Protein AF-A0A5N6D254-F1 (afdb_monomer)

Solvent-accessible surface area (backbone atoms only — not comparable t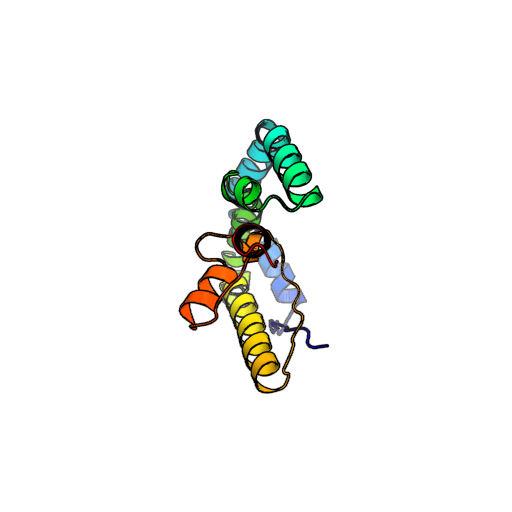o full-atom values): 9297 Å² total; per-residue (Å²): 138,89,79,71,80,78,86,72,77,64,96,50,59,70,57,51,52,57,53,46,77,72,50,85,67,72,39,66,66,20,50,49,42,47,48,50,40,69,76,69,34,58,65,58,54,50,54,44,49,57,24,60,76,75,64,40,58,70,60,51,66,71,48,76,76,89,51,57,36,60,49,40,43,50,47,22,53,24,68,28,71,64,25,48,76,47,66,41,57,51,46,71,60,52,44,54,50,42,44,49,56,48,49,56,56,40,56,77,75,35,100,72,77,88,85,88,74,62,67,64,55,39,64,38,90,86,15,53,54,47,57,38,43,78,69,73,41,88,81,83,50,75,66,58,51,52,51,51,58,69,73,51,78,77,129

Mean predicted aligned error: 6.97 Å

Organism: NCBI:txid1605891

Radius of gyration: 19.85 Å; Cα contacts (8 Å, |Δi|>4): 104; chains: 1; bounding box: 48×36×60 Å

Foldseek 3Di:
DDDQDDDFDDPDPPVLVVVVVPFDFPCPVLVVVVVCCVVPCPVVVVQCVVCVVVVVLVSNLVGPQPCPSVVSNLCSVCVTPSNVVRVVVCVVVVNLVSQVVVVVVCVVPDPDDDDDDPVSQCNPPCHDVVVVVVVVDDDDGPVNVVVVVVVDPDD

Secondary structure (DSSP, 8-state):
----------S-HHHHHHHHTTSPP--HHHHHHHHHHHHH-HHHHHHHHHHHHHT-HHHHHHS--TTHHHHHHHHHHHTSHHHHHTT-TTHHHHHHHHHHHHHHHHHHH-SS------HHHHHSTTSHHHHHHHTT-----HHHHHHHHHHS---

InterPro domains:
  IPR002816 TraB/PrgY/GumN family [PF01963] (12-140)

Structure (mmCIF, N/CA/C/O backbone):
data_AF-A0A5N6D254-F1
#
_entry.id   AF-A0A5N6D254-F1
#
loop_
_atom_site.group_PDB
_atom_site.id
_atom_site.type_symbol
_atom_site.label_atom_id
_atom_site.label_alt_id
_atom_site.label_comp_id
_atom_site.label_asym_id
_atom_site.label_entity_id
_atom_site.label_seq_id
_atom_site.pdbx_PDB_ins_code
_atom_site.Cartn_x
_atom_site.Cartn_y
_atom_site.Cartn_z
_atom_site.occupancy
_atom_site.B_iso_or_equiv
_atom_site.auth_seq_id
_atom_site.auth_comp_id
_atom_site.auth_asym_id
_atom_site.auth_atom_id
_atom_site.pdbx_PDB_model_num
ATOM 1 N N . MET A 1 1 ? -13.525 -5.074 -16.567 1.00 72.31 1 MET A N 1
ATOM 2 C CA . MET A 1 1 ? -12.492 -4.679 -15.584 1.00 72.31 1 MET A CA 1
ATOM 3 C C . MET A 1 1 ? -12.880 -5.271 -14.237 1.00 72.31 1 MET A C 1
ATOM 5 O O . MET A 1 1 ? -14.009 -5.060 -13.823 1.00 72.31 1 MET A O 1
ATOM 9 N N . THR A 1 2 ? -12.022 -6.068 -13.598 1.00 87.19 2 THR A N 1
ATOM 10 C CA . THR A 1 2 ? -12.304 -6.631 -12.264 1.00 87.19 2 THR A CA 1
ATOM 11 C C . THR A 1 2 ? -11.719 -5.728 -11.188 1.00 87.19 2 THR A C 1
ATOM 13 O O . THR A 1 2 ? -10.539 -5.392 -11.266 1.00 87.19 2 THR A O 1
ATOM 16 N N . ARG A 1 3 ? -12.516 -5.374 -10.179 1.00 89.06 3 ARG A N 1
ATOM 17 C CA . ARG A 1 3 ? -12.058 -4.688 -8.970 1.00 89.06 3 ARG A CA 1
ATOM 18 C C . ARG A 1 3 ? -12.218 -5.664 -7.800 1.00 89.06 3 ARG A C 1
ATOM 20 O O . ARG A 1 3 ? -13.347 -5.947 -7.421 1.00 89.06 3 ARG A O 1
ATOM 27 N N . PRO A 1 4 ? -11.129 -6.282 -7.319 1.00 90.62 4 PRO A N 1
ATOM 28 C CA . PRO A 1 4 ? -11.189 -7.164 -6.162 1.00 90.62 4 PRO A CA 1
ATOM 29 C C . PRO A 1 4 ? -11.629 -6.353 -4.945 1.00 90.62 4 PRO A C 1
ATOM 31 O O . PRO A 1 4 ? -11.026 -5.323 -4.649 1.00 90.62 4 PRO A O 1
ATOM 34 N N . GLU A 1 5 ? -12.671 -6.811 -4.262 1.00 90.38 5 GLU A N 1
ATOM 35 C CA . GLU A 1 5 ? -13.235 -6.135 -3.097 1.00 90.38 5 GLU A CA 1
ATOM 36 C C . GLU A 1 5 ? -13.237 -7.087 -1.906 1.00 90.38 5 GLU A C 1
ATOM 38 O O . GLU A 1 5 ? -13.497 -8.285 -2.039 1.00 90.38 5 GLU A O 1
ATOM 43 N N . VAL A 1 6 ? -12.931 -6.539 -0.733 1.00 89.38 6 VAL A N 1
ATOM 44 C CA . VAL A 1 6 ? -13.037 -7.243 0.541 1.00 89.38 6 VAL A CA 1
ATOM 45 C C . VAL A 1 6 ? -14.085 -6.523 1.372 1.00 89.38 6 VAL A C 1
ATOM 47 O O . VAL A 1 6 ? -13.890 -5.380 1.773 1.00 89.38 6 VAL A O 1
ATOM 50 N N . GLY A 1 7 ? -15.212 -7.196 1.600 1.00 86.88 7 GLY A N 1
ATOM 51 C CA . GLY A 1 7 ? -16.295 -6.690 2.434 1.00 86.88 7 GLY A CA 1
ATOM 52 C C . GLY A 1 7 ? -16.095 -7.024 3.911 1.00 86.88 7 GLY A C 1
ATOM 53 O O . GLY A 1 7 ? -15.532 -8.068 4.262 1.00 86.88 7 GLY A O 1
ATOM 54 N N . ILE A 1 8 ? -16.599 -6.144 4.772 1.00 83.69 8 ILE A N 1
ATOM 55 C CA . ILE A 1 8 ? -16.699 -6.361 6.215 1.00 83.69 8 ILE A CA 1
ATOM 56 C C . ILE A 1 8 ? -18.157 -6.146 6.605 1.00 83.69 8 ILE A C 1
ATOM 58 O O . ILE A 1 8 ? -18.701 -5.062 6.401 1.00 83.69 8 ILE A O 1
ATOM 62 N N . GLY A 1 9 ? -18.796 -7.197 7.113 1.00 84.56 9 GLY A N 1
ATOM 63 C CA . GLY A 1 9 ? -20.159 -7.117 7.626 1.00 84.56 9 GLY A CA 1
ATOM 64 C C . GLY A 1 9 ? -20.156 -6.493 9.017 1.00 84.56 9 GLY A C 1
ATOM 65 O O . GLY A 1 9 ? -19.452 -6.971 9.902 1.00 84.56 9 GLY A O 1
ATOM 66 N N . ILE A 1 10 ? -20.935 -5.429 9.207 1.00 84.62 10 ILE A N 1
ATOM 67 C CA . ILE A 1 10 ? -21.167 -4.815 10.517 1.00 84.62 10 ILE A CA 1
ATOM 68 C C . ILE A 1 10 ? -22.677 -4.784 10.737 1.00 84.62 10 ILE A C 1
ATOM 70 O O . ILE A 1 10 ? -23.367 -3.954 10.148 1.00 84.62 10 ILE A O 1
ATOM 74 N N . ASP A 1 11 ? -23.185 -5.679 11.586 1.00 85.62 11 ASP A N 1
ATOM 75 C CA . ASP A 1 11 ? -24.630 -5.857 11.793 1.00 85.62 11 ASP A CA 1
ATOM 76 C C . ASP A 1 11 ? -25.306 -4.601 12.358 1.00 85.62 11 ASP A C 1
ATOM 78 O O . ASP A 1 11 ? -26.411 -4.236 11.959 1.00 85.62 11 ASP A O 1
ATOM 82 N N . SER A 1 12 ? -24.629 -3.902 13.275 1.00 88.44 12 SER A N 1
ATOM 83 C CA . SER A 1 12 ? -25.124 -2.659 13.874 1.00 88.44 12 SER A CA 1
ATOM 84 C C . SER A 1 12 ? -24.080 -1.543 13.776 1.00 88.44 12 SER A C 1
ATOM 86 O O . SER A 1 12 ? -23.361 -1.275 14.745 1.00 88.44 12 SER A O 1
ATOM 88 N N . PRO A 1 13 ? -24.001 -0.831 12.632 1.00 87.69 13 PRO A N 1
ATOM 89 C CA . PRO A 1 13 ? -22.991 0.205 12.403 1.00 87.69 13 PRO A CA 1
ATOM 90 C C . PRO A 1 13 ? -23.007 1.307 13.466 1.00 87.69 13 PRO A C 1
ATOM 92 O O . PRO A 1 13 ? -21.964 1.777 13.911 1.00 87.69 13 PRO A O 1
ATOM 95 N N . ARG A 1 14 ? -24.200 1.693 13.941 1.00 90.81 14 ARG A N 1
ATOM 96 C CA . ARG A 1 14 ? -24.344 2.702 15.000 1.00 90.81 14 ARG A CA 1
ATOM 97 C C . ARG A 1 14 ? -23.782 2.213 16.337 1.00 90.81 14 ARG A C 1
ATOM 99 O O . ARG A 1 14 ? -23.186 3.011 17.059 1.00 90.81 14 ARG A O 1
ATOM 106 N N . ALA A 1 15 ? -24.004 0.947 16.692 1.00 88.81 15 ALA A N 1
ATOM 107 C CA . ALA A 1 15 ? -23.461 0.385 17.925 1.00 88.81 15 ALA A CA 1
ATOM 108 C C . ALA A 1 15 ? -21.936 0.253 17.831 1.00 88.81 15 ALA A C 1
ATOM 110 O O . ALA A 1 15 ? -21.248 0.695 18.748 1.00 88.81 15 ALA A O 1
ATOM 111 N N . ALA A 1 16 ? -21.427 -0.232 16.694 1.00 85.50 16 ALA A N 1
ATOM 112 C CA . ALA A 1 16 ? -19.996 -0.348 16.430 1.00 85.50 16 ALA A CA 1
ATOM 113 C C . ALA A 1 16 ? -19.281 1.008 16.539 1.00 85.50 16 ALA A C 1
ATOM 115 O O . ALA A 1 16 ? -18.296 1.131 17.261 1.00 85.50 16 ALA A O 1
ATOM 116 N N . LEU A 1 17 ? -19.830 2.065 15.924 1.00 86.38 17 LEU A N 1
ATOM 117 C CA . LEU A 1 17 ? -19.280 3.422 16.029 1.00 86.38 17 LEU A CA 1
ATOM 118 C C . LEU A 1 17 ? -19.298 3.960 17.467 1.00 86.38 17 LEU A C 1
ATOM 120 O O . LEU A 1 17 ? -18.328 4.574 17.904 1.00 86.38 17 LEU A O 1
ATOM 124 N N . LYS A 1 18 ? -20.378 3.726 18.227 1.00 89.12 18 LYS A N 1
ATOM 125 C CA . LYS A 1 18 ? -20.451 4.139 19.641 1.00 89.12 18 LYS A CA 1
ATOM 126 C C . LYS A 1 18 ? -19.441 3.401 20.514 1.00 89.12 18 LYS A C 1
ATOM 128 O O . LYS A 1 18 ? -18.910 3.999 21.445 1.00 89.12 18 LYS A O 1
ATOM 133 N N . ALA A 1 19 ? -19.223 2.116 20.255 1.00 84.50 19 ALA A N 1
ATOM 134 C CA . ALA A 1 19 ? -18.253 1.310 20.981 1.00 84.50 19 ALA A CA 1
ATOM 135 C C . ALA A 1 19 ? -16.819 1.729 20.627 1.00 84.50 19 ALA A C 1
ATOM 137 O O . ALA A 1 19 ? -16.025 1.962 21.534 1.00 84.50 19 ALA A O 1
ATOM 138 N N . PHE A 1 20 ? -16.528 1.945 19.342 1.00 84.44 20 PHE A N 1
ATOM 139 C CA . PHE A 1 20 ? -15.250 2.483 18.878 1.00 84.44 20 PHE A CA 1
ATOM 140 C C . PHE A 1 20 ? -14.926 3.840 19.508 1.00 84.44 20 PHE A C 1
ATOM 142 O O . PHE A 1 20 ? -13.853 4.009 20.068 1.00 84.44 20 PHE A O 1
ATOM 149 N N . ALA A 1 21 ? -15.879 4.779 19.516 1.00 85.56 21 ALA A N 1
ATOM 150 C CA . ALA A 1 21 ? -15.686 6.115 20.090 1.00 85.56 21 ALA A CA 1
ATOM 151 C C . ALA A 1 21 ? -15.370 6.115 21.599 1.00 85.56 21 ALA A C 1
ATOM 153 O O . ALA A 1 21 ? -14.947 7.133 22.140 1.00 85.56 21 ALA A O 1
ATOM 154 N N . ARG A 1 22 ? -15.617 5.000 22.297 1.00 85.88 22 ARG A N 1
ATOM 155 C CA . ARG A 1 22 ? -15.319 4.827 23.726 1.00 85.88 22 ARG A CA 1
ATOM 156 C C . ARG A 1 22 ? -14.005 4.091 23.977 1.00 85.88 22 ARG A C 1
ATOM 158 O O . ARG A 1 22 ? -13.611 3.966 25.134 1.00 85.88 22 ARG A O 1
ATOM 165 N N . GLN A 1 23 ? -13.364 3.567 22.937 1.00 79.25 23 GLN A N 1
ATOM 166 C CA . GLN A 1 23 ? -12.108 2.839 23.050 1.00 79.25 23 GLN A CA 1
ATOM 167 C C . GLN A 1 23 ? -10.937 3.774 22.742 1.00 79.25 23 GLN A C 1
ATOM 169 O O . GLN A 1 23 ? -10.983 4.492 21.743 1.00 79.25 23 GLN A O 1
ATOM 174 N N . PRO A 1 24 ? -9.875 3.762 23.562 1.00 78.94 24 PRO A N 1
ATOM 175 C CA . PRO A 1 24 ? -8.625 4.376 23.155 1.00 78.94 24 PRO A CA 1
ATOM 176 C C . PRO A 1 24 ? -8.044 3.595 21.971 1.00 78.94 24 PRO A C 1
ATOM 178 O O . PRO A 1 24 ? -8.096 2.361 21.934 1.00 78.94 24 PRO A O 1
ATOM 181 N N . LEU A 1 25 ? -7.488 4.322 21.010 1.00 82.69 25 LEU A N 1
ATOM 182 C CA . LEU A 1 25 ? -6.614 3.762 19.989 1.00 82.69 25 LEU A CA 1
ATOM 183 C C . LEU A 1 25 ? -5.186 3.758 20.526 1.00 82.69 25 LEU A C 1
ATOM 185 O O . LEU A 1 25 ? -4.747 4.728 21.137 1.00 82.69 25 LEU A O 1
ATOM 189 N N . ASP A 1 26 ? -4.456 2.675 20.281 1.00 82.00 26 ASP A N 1
ATOM 190 C CA . ASP A 1 26 ? -3.009 2.638 20.501 1.00 82.00 26 ASP A CA 1
ATOM 191 C C . ASP A 1 26 ? -2.298 3.293 19.303 1.00 82.00 26 ASP A C 1
ATOM 193 O O . ASP A 1 26 ? -1.630 2.643 18.499 1.00 82.00 26 ASP A O 1
ATOM 197 N N . ASP A 1 27 ? -2.556 4.588 19.107 1.00 86.81 27 ASP A N 1
ATOM 198 C CA . ASP A 1 27 ? -2.117 5.366 17.945 1.00 86.81 27 ASP A CA 1
ATOM 199 C C . ASP A 1 27 ? -0.895 6.251 18.222 1.00 86.81 27 ASP A C 1
ATOM 201 O O . ASP A 1 27 ? -0.372 6.868 17.293 1.00 86.81 27 ASP A O 1
ATOM 205 N N . ALA A 1 28 ? -0.363 6.250 19.447 1.00 91.50 28 ALA A N 1
ATOM 206 C CA . ALA A 1 28 ? 0.819 7.033 19.810 1.00 91.50 28 ALA A CA 1
ATOM 207 C C . ALA A 1 28 ? 2.007 6.742 18.877 1.00 91.50 28 ALA A C 1
ATOM 209 O O . ALA A 1 28 ? 2.674 7.658 18.404 1.00 91.50 28 ALA A O 1
ATOM 210 N N . ARG A 1 29 ? 2.222 5.468 18.522 1.00 88.94 29 ARG A N 1
ATOM 211 C CA . ARG A 1 29 ? 3.262 5.074 17.560 1.00 88.94 29 ARG A CA 1
ATOM 212 C C . ARG A 1 29 ? 2.993 5.607 16.149 1.00 88.94 29 ARG A C 1
ATOM 214 O O . ARG A 1 29 ? 3.924 6.050 15.485 1.00 88.94 29 ARG A O 1
ATOM 221 N N . CYS A 1 30 ? 1.743 5.547 15.684 1.00 90.62 30 CYS A N 1
ATOM 222 C CA . CYS A 1 30 ? 1.334 6.121 14.397 1.00 90.62 30 CYS A CA 1
ATOM 223 C C . CYS A 1 30 ? 1.596 7.634 14.373 1.00 90.62 30 CYS A C 1
ATOM 225 O O . CYS A 1 30 ? 2.147 8.151 13.399 1.00 90.62 30 CYS A O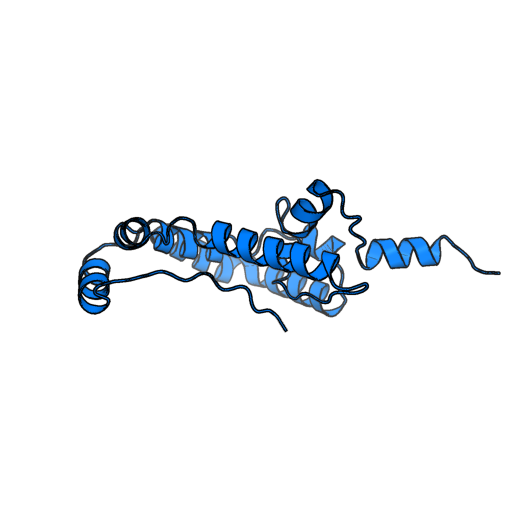 1
ATOM 227 N N . PHE A 1 31 ? 1.265 8.327 15.464 1.00 92.88 31 PHE A N 1
ATOM 228 C CA . PHE A 1 31 ? 1.495 9.757 15.609 1.00 92.88 31 PHE A CA 1
ATOM 229 C C . PHE A 1 31 ? 2.989 10.104 15.600 1.00 92.88 31 PHE A C 1
ATOM 231 O O . PHE A 1 31 ? 3.404 10.925 14.785 1.00 92.88 31 PHE A O 1
ATOM 238 N N . SER A 1 32 ? 3.812 9.432 16.414 1.00 92.50 32 SER A N 1
ATOM 239 C CA . SER A 1 32 ? 5.265 9.650 16.435 1.00 92.50 32 SER A CA 1
ATOM 240 C C . SER A 1 32 ? 5.903 9.427 15.064 1.00 92.50 32 SER A C 1
ATOM 242 O O . SER A 1 32 ? 6.593 10.311 14.576 1.00 92.50 32 SER A O 1
ATOM 244 N N . LEU A 1 33 ? 5.584 8.322 14.379 1.00 91.12 33 LEU A N 1
ATOM 245 C CA . LEU A 1 33 ? 6.108 8.060 13.030 1.00 91.12 33 LEU A CA 1
ATOM 246 C C . LEU A 1 33 ? 5.629 9.085 11.991 1.00 91.12 33 LEU A C 1
ATOM 248 O O . LEU A 1 33 ? 6.304 9.322 10.991 1.00 91.12 33 LEU A O 1
ATOM 252 N N . THR A 1 34 ? 4.457 9.687 12.200 1.00 90.56 34 THR A N 1
ATOM 253 C CA . THR A 1 34 ? 3.973 10.772 11.339 1.00 90.56 34 THR A CA 1
ATOM 254 C C . THR A 1 34 ? 4.793 12.042 11.552 1.00 90.56 34 THR A C 1
ATOM 256 O O . THR A 1 34 ? 5.155 12.686 10.568 1.00 90.56 34 THR A O 1
ATOM 259 N N . LEU A 1 35 ? 5.120 12.384 12.802 1.00 93.12 35 LEU A N 1
ATOM 260 C CA . LEU A 1 35 ? 6.000 13.514 13.110 1.00 93.12 35 LEU A CA 1
ATOM 261 C C . LEU A 1 35 ? 7.418 13.280 12.584 1.00 93.12 35 LEU A C 1
ATOM 263 O O . LEU A 1 35 ? 7.918 14.122 11.841 1.00 93.12 35 LEU A O 1
ATOM 267 N N . ASP A 1 36 ? 8.003 12.109 12.852 1.00 90.38 36 ASP A N 1
ATOM 268 C CA . ASP A 1 36 ? 9.338 11.735 12.368 1.00 90.38 36 ASP A CA 1
ATOM 269 C C . ASP A 1 36 ? 9.444 11.911 10.850 1.00 90.38 36 ASP A C 1
ATOM 271 O O . ASP A 1 36 ? 10.418 12.466 10.341 1.00 90.38 36 ASP A O 1
ATOM 275 N N . ARG A 1 37 ? 8.398 11.502 10.124 1.00 86.81 37 ARG A N 1
ATOM 276 C CA . ARG A 1 37 ? 8.313 11.659 8.675 1.00 86.81 37 ARG A CA 1
ATOM 277 C C . ARG A 1 37 ? 8.299 13.119 8.232 1.00 86.81 37 ARG A C 1
ATOM 279 O O . ARG A 1 37 ? 8.991 13.472 7.278 1.00 86.81 37 ARG A O 1
ATOM 286 N N . VAL A 1 38 ? 7.493 13.960 8.875 1.00 88.56 38 VAL A N 1
ATOM 287 C CA . VAL A 1 38 ? 7.406 15.387 8.527 1.00 88.56 38 VAL A CA 1
ATOM 288 C C . VAL A 1 38 ? 8.724 16.101 8.827 1.00 88.56 38 VAL A C 1
ATOM 2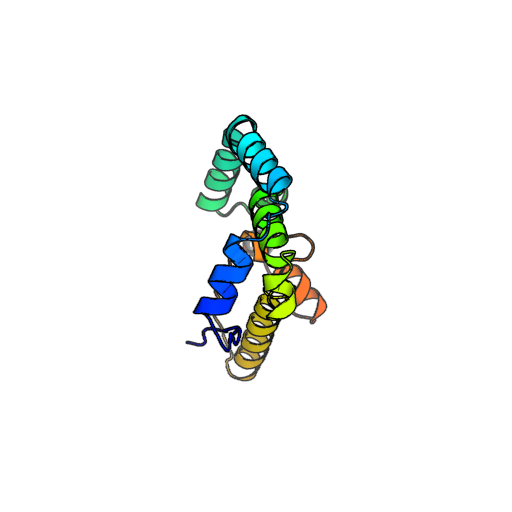90 O O . VAL A 1 38 ? 9.138 16.960 8.053 1.00 88.56 38 VAL A O 1
ATOM 293 N N . GLU A 1 39 ? 9.389 15.736 9.918 1.00 91.00 39 GLU A N 1
ATOM 294 C CA . GLU A 1 39 ? 10.617 16.387 10.372 1.00 91.00 39 GLU A CA 1
ATOM 295 C C . GLU A 1 39 ? 11.854 15.933 9.590 1.00 91.00 39 GLU A C 1
ATOM 297 O O . GLU A 1 39 ? 12.689 16.759 9.220 1.00 91.00 39 GLU A O 1
ATOM 302 N N . HIS A 1 40 ? 11.970 14.634 9.300 1.00 89.75 40 HIS A N 1
ATOM 303 C CA . HIS A 1 40 ? 13.224 14.043 8.827 1.00 89.75 40 HIS A CA 1
ATOM 304 C C . HIS A 1 40 ? 13.150 13.462 7.411 1.00 89.75 40 HIS A C 1
ATOM 306 O O . HIS A 1 40 ? 14.185 13.302 6.765 1.00 89.75 40 HIS A O 1
ATOM 312 N N . GLU A 1 41 ? 11.960 13.151 6.887 1.00 88.19 41 GLU A N 1
ATOM 313 C CA . GLU A 1 41 ? 11.835 12.374 5.645 1.00 88.19 41 GLU A CA 1
ATOM 314 C C . GLU A 1 41 ? 11.438 13.197 4.413 1.00 88.19 41 GLU A C 1
ATOM 316 O O . GLU A 1 41 ? 11.314 12.630 3.328 1.00 88.19 41 GLU A O 1
ATOM 321 N N . LEU A 1 42 ? 11.285 14.522 4.510 1.00 89.06 42 LEU A N 1
ATOM 322 C CA . LEU A 1 42 ? 10.935 15.355 3.346 1.00 89.06 42 LEU A CA 1
ATOM 323 C C . LEU A 1 42 ? 11.942 15.214 2.190 1.00 89.06 42 LEU A C 1
ATOM 325 O O . LEU A 1 42 ? 11.541 15.173 1.025 1.00 89.06 42 LEU A O 1
ATOM 329 N N . GLY A 1 43 ? 13.237 15.087 2.501 1.00 90.88 43 GLY A N 1
ATOM 330 C CA . GLY A 1 43 ? 14.280 14.818 1.504 1.00 90.88 43 GLY A CA 1
ATOM 331 C C . GLY A 1 43 ? 14.074 13.471 0.808 1.00 90.88 43 GLY A C 1
ATOM 332 O O . GLY A 1 43 ? 13.992 13.415 -0.417 1.00 90.88 43 GLY A O 1
ATOM 333 N N . THR A 1 44 ? 13.874 12.409 1.590 1.00 89.94 44 THR A N 1
ATOM 334 C CA . THR A 1 44 ? 13.558 11.058 1.100 1.00 89.94 44 THR A CA 1
ATOM 335 C C . THR A 1 44 ? 12.289 11.037 0.244 1.00 89.94 44 THR A C 1
ATOM 337 O O . THR A 1 44 ? 12.239 10.348 -0.772 1.00 89.94 44 THR A O 1
ATOM 340 N N . MET A 1 45 ? 11.259 11.809 0.610 1.00 88.00 45 MET A N 1
ATOM 341 C CA . MET A 1 45 ? 10.022 11.927 -0.172 1.00 88.00 45 MET A CA 1
ATOM 342 C C . MET A 1 45 ? 10.269 12.571 -1.538 1.00 88.00 45 MET A C 1
ATOM 344 O O . MET A 1 45 ? 9.691 12.118 -2.526 1.00 88.00 45 MET A O 1
ATOM 348 N N . ARG A 1 46 ? 11.136 13.590 -1.607 1.00 92.12 46 ARG A N 1
ATOM 349 C CA . ARG A 1 46 ? 11.546 14.192 -2.881 1.00 92.12 46 ARG A CA 1
ATOM 350 C C . ARG A 1 46 ? 12.318 13.194 -3.735 1.00 92.12 46 ARG A C 1
ATOM 352 O O . ARG A 1 46 ? 11.959 12.994 -4.884 1.00 92.12 46 ARG A O 1
ATOM 359 N N . GLU A 1 47 ? 13.314 12.523 -3.163 1.00 93.50 47 GLU A N 1
ATOM 360 C CA . GLU A 1 47 ? 14.110 11.527 -3.891 1.00 93.50 47 GLU A CA 1
ATOM 361 C C . GLU A 1 47 ? 13.252 10.377 -4.431 1.00 93.50 47 GLU A C 1
ATOM 363 O O . GLU A 1 47 ? 13.458 9.926 -5.557 1.00 93.50 47 GLU A O 1
ATOM 368 N N . LEU A 1 48 ? 12.257 9.930 -3.657 1.00 90.69 48 LEU A N 1
ATOM 369 C CA . LEU A 1 48 ? 11.295 8.930 -4.110 1.00 90.69 48 LEU A CA 1
ATOM 370 C C . LEU A 1 48 ? 10.450 9.448 -5.281 1.00 90.69 48 LEU A C 1
ATOM 372 O O . LEU A 1 48 ? 10.199 8.697 -6.221 1.00 90.69 48 LEU A O 1
ATOM 376 N N . ALA A 1 49 ? 10.003 10.705 -5.227 1.00 91.50 49 ALA A N 1
ATOM 377 C CA . ALA A 1 49 ? 9.225 11.322 -6.298 1.00 91.50 49 ALA A CA 1
ATOM 378 C C . ALA A 1 49 ? 10.051 11.494 -7.583 1.00 91.50 49 ALA A C 1
ATOM 380 O O . ALA A 1 49 ? 9.553 11.181 -8.663 1.00 91.50 49 ALA A O 1
ATOM 381 N N . ASP A 1 50 ? 11.310 11.920 -7.460 1.00 94.62 50 ASP A N 1
ATOM 382 C CA . ASP A 1 50 ? 12.239 12.066 -8.582 1.00 94.62 50 ASP A CA 1
ATOM 383 C C . ASP A 1 50 ? 12.498 10.706 -9.249 1.00 94.62 50 ASP A C 1
ATOM 385 O O . ASP A 1 50 ? 12.351 10.572 -10.465 1.00 94.62 50 ASP A O 1
ATOM 389 N N . ALA A 1 51 ? 12.787 9.669 -8.451 1.00 92.88 51 ALA A N 1
ATOM 390 C CA . ALA A 1 51 ? 12.966 8.304 -8.946 1.00 92.88 51 ALA A CA 1
ATOM 391 C C . ALA A 1 51 ? 11.689 7.764 -9.614 1.00 92.88 51 ALA A C 1
ATOM 393 O O . ALA A 1 51 ? 11.749 7.166 -10.689 1.00 92.88 51 ALA A O 1
ATOM 394 N N . TRP A 1 52 ? 10.516 8.021 -9.025 1.00 90.00 52 TRP A N 1
ATOM 395 C CA . TRP A 1 52 ? 9.230 7.615 -9.594 1.00 90.00 52 TRP A CA 1
ATOM 396 C C . TRP A 1 52 ? 8.942 8.291 -10.940 1.00 90.00 52 TRP A C 1
ATOM 398 O O . TRP A 1 52 ? 8.449 7.633 -11.855 1.00 90.00 52 TRP A O 1
ATOM 408 N N . ALA A 1 53 ? 9.276 9.576 -11.086 1.00 92.75 53 ALA A N 1
ATOM 409 C CA . ALA A 1 53 ? 9.016 10.347 -12.300 1.00 92.75 53 ALA A CA 1
ATOM 410 C C . ALA A 1 53 ? 9.770 9.813 -13.529 1.00 92.75 53 ALA A C 1
ATOM 412 O O . ALA A 1 53 ? 9.257 9.900 -14.645 1.00 92.75 53 ALA A O 1
ATOM 413 N N . VAL A 1 54 ? 10.965 9.249 -13.327 1.00 91.56 54 VAL A N 1
ATOM 414 C CA . VAL A 1 54 ? 11.790 8.667 -14.402 1.00 91.56 54 VAL A CA 1
ATOM 415 C C . VAL A 1 54 ? 11.751 7.137 -14.444 1.00 91.56 54 VAL A C 1
ATOM 417 O O . VAL A 1 54 ? 12.309 6.537 -15.358 1.00 91.56 54 VAL A O 1
ATOM 420 N N . GLY A 1 55 ? 11.074 6.498 -13.486 1.00 88.25 55 GLY A N 1
ATOM 421 C CA . GLY A 1 55 ? 10.956 5.043 -13.406 1.00 88.25 55 GLY A CA 1
ATOM 422 C C . GLY A 1 55 ? 12.215 4.317 -12.914 1.00 88.25 55 GLY A C 1
ATOM 423 O O . GLY A 1 55 ? 12.410 3.165 -13.291 1.00 88.25 55 GLY A O 1
ATOM 424 N N . ASP A 1 56 ? 13.048 4.960 -12.090 1.00 90.62 56 ASP A N 1
ATOM 425 C CA . ASP A 1 56 ? 14.260 4.376 -11.488 1.00 90.62 56 ASP A CA 1
ATOM 426 C C . ASP A 1 56 ? 13.889 3.470 -10.299 1.00 90.62 56 ASP A C 1
ATOM 428 O O . ASP A 1 56 ? 13.767 3.903 -9.148 1.00 90.62 56 ASP A O 1
ATOM 432 N N . LEU A 1 57 ? 13.641 2.192 -10.584 1.00 88.75 57 LEU A N 1
ATOM 433 C CA . LEU A 1 57 ? 13.181 1.219 -9.596 1.00 88.75 57 LEU A CA 1
ATOM 434 C C . LEU A 1 57 ? 14.305 0.770 -8.668 1.00 88.75 57 LEU A C 1
ATOM 436 O O . LEU A 1 57 ? 14.032 0.459 -7.506 1.00 88.75 57 LEU A O 1
ATOM 440 N N . GLU A 1 58 ? 15.546 0.722 -9.149 1.00 88.88 58 GLU A N 1
ATOM 441 C CA . GLU A 1 58 ? 16.725 0.478 -8.320 1.00 88.88 58 GLU A CA 1
ATOM 442 C C . GLU A 1 58 ? 16.842 1.537 -7.217 1.00 88.88 58 GLU A C 1
ATOM 444 O O . GLU A 1 58 ? 16.940 1.179 -6.036 1.00 88.88 58 GLU A O 1
ATOM 449 N N . ARG A 1 59 ? 16.713 2.827 -7.555 1.00 90.50 59 ARG A N 1
ATOM 450 C CA . ARG A 1 59 ? 16.713 3.904 -6.559 1.00 90.50 59 ARG A CA 1
ATOM 451 C C . ARG A 1 59 ? 15.522 3.801 -5.622 1.00 90.50 59 ARG A C 1
ATOM 453 O O . ARG A 1 59 ? 15.716 3.883 -4.411 1.00 90.50 59 ARG A O 1
ATOM 460 N N . MET A 1 60 ? 14.314 3.564 -6.140 1.00 90.06 60 MET A N 1
ATOM 461 C CA . MET A 1 60 ? 13.120 3.411 -5.298 1.00 90.06 60 MET A CA 1
ATOM 462 C C . MET A 1 60 ? 13.259 2.273 -4.276 1.00 90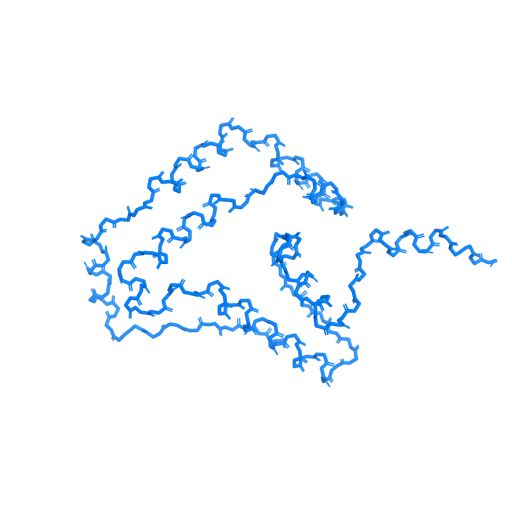.06 60 MET A C 1
ATOM 464 O O . MET A 1 60 ? 12.828 2.427 -3.137 1.00 90.06 60 MET A O 1
ATOM 468 N N . ARG A 1 61 ? 13.870 1.140 -4.654 1.00 87.38 61 ARG A N 1
ATOM 469 C CA . ARG A 1 61 ? 14.115 -0.001 -3.750 1.00 87.38 61 ARG A CA 1
ATOM 470 C C . ARG A 1 61 ? 15.178 0.292 -2.691 1.00 87.38 61 ARG A C 1
ATOM 472 O O . ARG A 1 61 ? 15.138 -0.313 -1.624 1.00 87.38 61 ARG A O 1
ATOM 479 N N . ALA A 1 62 ? 16.136 1.168 -2.994 1.00 88.94 62 ALA A N 1
ATOM 480 C CA . ALA A 1 62 ? 17.220 1.536 -2.086 1.00 88.94 62 ALA A CA 1
ATOM 481 C C . ALA A 1 62 ? 16.799 2.562 -1.021 1.00 88.94 62 ALA A C 1
ATOM 483 O O . ALA A 1 62 ? 17.489 2.710 -0.010 1.00 88.94 62 ALA A O 1
ATOM 484 N N . LEU A 1 63 ? 15.695 3.283 -1.241 1.00 86.19 63 LEU A N 1
ATOM 485 C CA . LEU A 1 63 ? 15.181 4.248 -0.274 1.00 86.19 63 LEU A CA 1
ATOM 486 C C . LEU A 1 63 ? 14.549 3.539 0.939 1.00 86.19 63 LEU A C 1
ATOM 488 O O . LEU A 1 63 ? 13.959 2.464 0.789 1.00 86.19 63 LEU A O 1
ATOM 492 N N . PRO A 1 64 ? 14.639 4.134 2.146 1.00 78.69 64 PRO A N 1
ATOM 493 C CA . PRO A 1 64 ? 13.949 3.628 3.327 1.00 78.69 64 PRO A CA 1
ATOM 494 C C . PRO A 1 64 ? 12.451 3.450 3.083 1.00 78.69 64 PRO A C 1
ATOM 496 O O . PRO A 1 64 ? 11.842 4.169 2.290 1.00 78.69 64 PRO A O 1
ATOM 499 N N . GLU A 1 65 ? 11.835 2.509 3.796 1.00 73.31 65 GLU A N 1
ATOM 500 C CA . GLU A 1 65 ? 10.415 2.229 3.624 1.00 73.31 65 GLU A CA 1
ATOM 501 C C . GLU A 1 65 ? 9.548 3.426 4.049 1.00 73.31 65 GLU A C 1
ATOM 503 O O . GLU A 1 65 ? 9.249 3.628 5.224 1.00 73.31 65 GLU A O 1
ATOM 508 N N . THR A 1 66 ? 9.055 4.181 3.070 1.00 69.31 66 THR A N 1
ATOM 509 C CA . THR A 1 66 ? 8.270 5.403 3.295 1.00 69.31 66 THR A CA 1
ATOM 510 C C . THR A 1 66 ? 6.807 5.156 3.696 1.00 69.31 66 THR A C 1
ATOM 512 O O . THR A 1 66 ? 5.993 6.081 3.656 1.00 69.31 66 THR A O 1
ATOM 515 N N . SER A 1 67 ? 6.426 3.909 3.981 1.00 73.94 67 SER A N 1
ATOM 516 C CA . SER A 1 67 ? 5.065 3.508 4.371 1.00 73.94 67 SER A CA 1
ATOM 517 C C . SER A 1 67 ? 4.960 3.020 5.815 1.00 73.94 67 SER A C 1
ATOM 519 O O . SER A 1 67 ? 3.881 2.588 6.227 1.00 73.94 67 SER A O 1
ATOM 521 N N . ALA A 1 68 ? 6.041 3.083 6.598 1.00 78.25 68 ALA A N 1
ATOM 522 C CA . ALA A 1 68 ? 6.061 2.586 7.971 1.00 78.25 68 ALA A CA 1
ATOM 523 C C . ALA A 1 68 ? 5.009 3.269 8.864 1.00 78.25 68 ALA A C 1
ATOM 525 O O . ALA A 1 68 ? 4.299 2.586 9.601 1.00 78.25 68 ALA A O 1
ATOM 526 N N . GLN A 1 69 ? 4.838 4.586 8.730 1.00 85.00 69 GLN A N 1
ATOM 527 C CA . GLN A 1 69 ? 3.780 5.359 9.379 1.00 85.00 69 GLN A CA 1
ATOM 528 C C . GLN A 1 69 ? 2.387 4.890 8.941 1.00 85.00 69 GLN A C 1
ATOM 530 O O . GLN A 1 69 ? 1.536 4.621 9.783 1.00 85.00 69 GLN A O 1
ATOM 535 N N . TYR A 1 70 ? 2.161 4.692 7.635 1.00 82.06 70 TYR A N 1
ATOM 536 C CA . TYR A 1 70 ? 0.863 4.243 7.118 1.00 82.06 70 TYR A CA 1
ATOM 537 C C . TYR A 1 70 ? 0.493 2.855 7.652 1.00 82.06 70 TYR A C 1
ATOM 539 O O . TYR A 1 70 ? -0.654 2.622 8.043 1.00 82.06 70 TYR A O 1
ATOM 547 N N . ARG A 1 71 ? 1.472 1.943 7.717 1.00 80.69 71 ARG A N 1
ATOM 548 C CA . ARG A 1 71 ? 1.294 0.625 8.333 1.00 80.69 71 ARG A CA 1
ATOM 549 C C . ARG A 1 71 ? 0.996 0.745 9.819 1.00 80.69 71 ARG A C 1
ATOM 551 O O . ARG A 1 71 ? 0.000 0.188 10.249 1.00 80.69 71 ARG A O 1
ATOM 558 N N . ALA A 1 72 ? 1.761 1.532 10.575 1.00 85.81 72 ALA A N 1
ATOM 559 C CA . ALA A 1 72 ? 1.514 1.720 12.004 1.00 85.81 72 ALA A CA 1
ATOM 560 C C . ALA A 1 72 ? 0.111 2.285 12.293 1.00 85.81 72 ALA A C 1
ATOM 562 O O . ALA A 1 72 ? -0.549 1.828 13.220 1.00 85.81 72 ALA A O 1
ATOM 563 N N . CYS A 1 73 ? -0.376 3.227 11.481 1.00 87.00 73 CYS A N 1
ATOM 564 C CA . CYS A 1 73 ? -1.733 3.761 11.612 1.00 87.00 73 CYS A CA 1
ATOM 565 C C . CYS A 1 73 ? -2.806 2.726 11.244 1.00 87.00 73 CYS A C 1
ATOM 567 O O . CYS A 1 73 ? -3.819 2.601 11.933 1.00 87.00 73 CYS A O 1
ATOM 569 N N . SER A 1 74 ? -2.572 1.950 10.183 1.00 83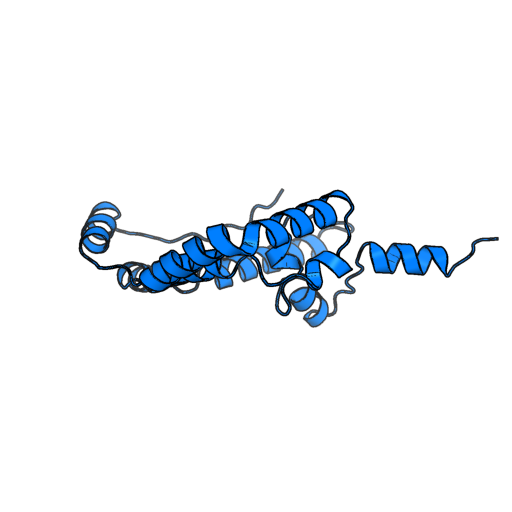.00 74 SER A N 1
ATOM 570 C CA . SER A 1 74 ? -3.466 0.854 9.791 1.00 83.00 74 SER A CA 1
ATOM 571 C C . SER A 1 74 ? -3.514 -0.244 10.857 1.00 83.00 74 SER A C 1
ATOM 573 O O . SER A 1 74 ? -4.590 -0.752 11.155 1.00 83.00 74 SER A O 1
ATOM 575 N N . ASP A 1 75 ? -2.372 -0.571 11.461 1.00 83.06 75 ASP A N 1
ATOM 576 C CA . ASP A 1 75 ? -2.229 -1.581 12.508 1.00 83.06 75 ASP A CA 1
ATOM 577 C C . ASP A 1 75 ? -2.863 -1.118 13.823 1.00 83.06 75 ASP A C 1
ATOM 579 O O . ASP A 1 75 ? -3.526 -1.915 14.480 1.00 83.06 75 ASP A O 1
ATOM 583 N N . ALA A 1 76 ? -2.740 0.163 14.187 1.00 85.06 76 ALA A N 1
ATOM 584 C CA . ALA A 1 76 ? -3.440 0.734 15.340 1.00 85.06 76 ALA A CA 1
ATOM 585 C C . ALA A 1 76 ? -4.965 0.598 15.183 1.00 85.06 76 ALA A C 1
ATOM 587 O O . ALA A 1 76 ? -5.660 0.165 16.104 1.00 85.06 76 ALA A O 1
ATOM 588 N N . LEU A 1 77 ? -5.485 0.887 13.983 1.00 82.19 77 LEU A N 1
ATOM 589 C CA . LEU A 1 77 ? -6.903 0.716 13.676 1.00 82.19 77 LEU A CA 1
ATOM 590 C C . LEU A 1 77 ? -7.315 -0.762 13.690 1.00 82.19 77 LEU A C 1
ATOM 592 O O . LEU A 1 77 ? -8.271 -1.122 14.376 1.00 82.19 77 LEU A O 1
ATOM 596 N N . ALA A 1 78 ? -6.596 -1.620 12.963 1.00 78.69 78 ALA A N 1
ATOM 597 C CA . ALA A 1 78 ? -6.868 -3.055 12.860 1.00 78.69 78 ALA A CA 1
ATOM 598 C C . ALA A 1 78 ? -6.719 -3.785 14.210 1.00 78.69 78 ALA A C 1
ATOM 600 O O . ALA A 1 78 ? -7.419 -4.760 14.487 1.00 78.69 78 ALA A O 1
ATOM 601 N N . GLY A 1 79 ? -5.825 -3.284 15.061 1.00 75.81 79 GLY A N 1
ATOM 602 C CA . GLY A 1 79 ? -5.566 -3.733 16.422 1.00 75.81 79 GLY A CA 1
ATOM 603 C C . GLY A 1 79 ? -6.534 -3.171 17.464 1.00 75.81 79 GLY A C 1
ATOM 604 O O . GLY A 1 79 ? -6.441 -3.548 18.634 1.00 75.81 79 GLY A O 1
ATOM 605 N N . SER A 1 80 ? -7.490 -2.318 17.093 1.00 79.62 80 SER A N 1
ATOM 606 C CA . SER A 1 80 ? -8.560 -1.927 18.013 1.00 79.62 80 SER A CA 1
ATOM 607 C C . SER A 1 80 ? -9.474 -3.123 18.321 1.00 79.62 80 SER A C 1
ATOM 609 O O . SER A 1 80 ? -9.632 -4.048 17.517 1.00 79.62 80 SER A O 1
ATOM 611 N N . ALA A 1 81 ? -10.077 -3.148 19.512 1.00 73.00 81 ALA A N 1
ATOM 612 C CA . ALA A 1 81 ? -10.931 -4.271 19.902 1.00 73.00 81 ALA A CA 1
ATOM 613 C C . ALA A 1 81 ? -12.168 -4.387 18.995 1.00 73.00 81 ALA A C 1
ATOM 615 O O . ALA A 1 81 ? -12.521 -5.500 18.609 1.00 73.00 81 ALA A O 1
ATOM 616 N N . ILE A 1 82 ? -12.738 -3.254 18.565 1.00 74.75 82 ILE A N 1
ATOM 617 C CA . ILE A 1 82 ? -13.837 -3.222 17.589 1.00 74.75 82 ILE A CA 1
ATOM 618 C C . ILE A 1 82 ? -13.425 -3.812 16.228 1.00 74.75 82 ILE A C 1
ATOM 620 O O . ILE A 1 82 ? -14.195 -4.520 15.583 1.00 74.75 82 ILE A O 1
ATOM 624 N N . ALA A 1 83 ? -12.193 -3.543 15.781 1.00 76.31 83 ALA A N 1
ATOM 625 C CA . ALA A 1 83 ? -11.694 -4.019 14.499 1.00 76.31 83 ALA A CA 1
ATOM 626 C C . ALA A 1 83 ? -11.499 -5.537 14.511 1.00 76.31 83 ALA A C 1
ATOM 628 O O . ALA A 1 83 ? -11.845 -6.215 13.544 1.00 76.31 83 ALA A O 1
ATOM 629 N N . ARG A 1 84 ? -11.014 -6.097 15.623 1.00 75.19 84 ARG A N 1
ATOM 630 C CA . ARG A 1 84 ? -10.943 -7.553 15.795 1.00 75.19 84 ARG A CA 1
ATOM 631 C C . ARG A 1 84 ? -12.324 -8.201 15.833 1.00 75.19 84 ARG A C 1
ATOM 633 O O . ARG A 1 84 ? -12.515 -9.210 15.162 1.00 75.19 84 ARG A O 1
ATOM 640 N N . GLU A 1 85 ? -13.270 -7.617 16.568 1.00 77.69 85 GLU A N 1
ATOM 641 C CA . GLU A 1 85 ? -14.643 -8.130 16.694 1.00 77.69 85 GLU A CA 1
ATOM 642 C C . GLU A 1 85 ? -15.346 -8.253 15.334 1.00 77.69 85 GLU A C 1
ATOM 644 O O . GLU A 1 85 ? -16.051 -9.227 15.083 1.00 77.69 85 GLU A O 1
ATOM 649 N N . HIS A 1 86 ? -15.084 -7.317 14.421 1.00 78.06 86 HIS A N 1
ATOM 650 C CA . HIS A 1 86 ? -15.667 -7.317 13.078 1.00 78.06 86 HIS A CA 1
ATOM 651 C C . HIS A 1 86 ? -14.758 -7.917 11.989 1.00 78.06 86 HIS A C 1
ATOM 653 O O . HIS A 1 86 ? -15.047 -7.768 10.805 1.00 78.06 86 HIS A O 1
ATOM 659 N N . GLY A 1 87 ? -13.660 -8.598 12.337 1.00 74.25 87 GLY A N 1
ATOM 660 C CA . GLY A 1 87 ? -12.802 -9.270 11.346 1.00 74.25 87 GLY A CA 1
ATOM 661 C C . GLY A 1 87 ? -12.036 -8.315 10.418 1.00 74.25 87 GLY A C 1
ATOM 662 O O . GLY A 1 87 ? -11.785 -8.631 9.256 1.00 74.25 87 GLY A O 1
ATOM 663 N N . VAL A 1 88 ? -11.688 -7.127 10.913 1.00 77.94 88 VAL A N 1
ATOM 664 C CA . VAL A 1 88 ? -10.869 -6.114 10.222 1.00 77.94 88 VAL A CA 1
ATOM 665 C C . VAL A 1 88 ? -9.365 -6.378 10.421 1.00 77.94 88 VAL A C 1
ATOM 667 O O . VAL A 1 88 ? -8.545 -5.888 9.648 1.00 77.94 88 VAL A O 1
ATOM 670 N N . GLY A 1 89 ? -8.989 -7.174 11.430 1.00 76.94 89 GLY A N 1
ATOM 671 C CA . GLY A 1 89 ? -7.595 -7.395 11.849 1.00 76.94 89 GLY A CA 1
ATOM 672 C C . GLY A 1 89 ? -6.641 -7.918 10.763 1.00 76.94 89 GLY A C 1
ATOM 673 O O . GLY A 1 89 ? -5.439 -7.693 10.844 1.00 76.94 89 GLY A O 1
ATOM 674 N N . ASP A 1 90 ? -7.156 -8.582 9.727 1.00 80.75 90 ASP A N 1
ATOM 675 C CA . ASP A 1 90 ? -6.388 -9.174 8.626 1.00 80.75 90 ASP A CA 1
ATOM 676 C C . ASP A 1 90 ? -6.717 -8.554 7.250 1.00 80.75 90 ASP A C 1
ATOM 678 O O . ASP A 1 90 ? -6.361 -9.106 6.202 1.00 80.75 90 ASP A O 1
ATOM 682 N N . LEU A 1 91 ? -7.367 -7.382 7.222 1.00 83.56 91 LEU A N 1
ATOM 683 C CA . LEU A 1 91 ? -7.891 -6.763 6.000 1.00 83.56 91 LEU A CA 1
ATOM 684 C C . LEU A 1 91 ? -6.826 -6.558 4.911 1.00 83.56 91 LEU A C 1
ATOM 686 O O . LEU A 1 91 ? -7.096 -6.791 3.729 1.00 83.56 91 LEU A O 1
ATOM 690 N N . ARG A 1 92 ? -5.596 -6.176 5.285 1.00 82.75 92 ARG A N 1
ATOM 691 C CA . ARG A 1 92 ? -4.471 -6.032 4.342 1.00 82.75 92 ARG A CA 1
ATOM 692 C C . ARG A 1 92 ? -4.129 -7.363 3.670 1.00 82.75 92 ARG A C 1
ATOM 694 O O . ARG A 1 92 ? -3.932 -7.405 2.454 1.00 82.75 92 ARG A O 1
ATOM 701 N N . ALA A 1 93 ? -4.077 -8.446 4.445 1.00 86.94 93 ALA A N 1
ATOM 702 C CA . ALA A 1 93 ? -3.779 -9.781 3.937 1.00 86.94 93 ALA A CA 1
ATOM 703 C C . ALA A 1 93 ? -4.907 -10.287 3.027 1.00 86.94 93 ALA A C 1
ATOM 705 O O . ALA A 1 93 ? -4.641 -10.735 1.911 1.00 86.94 93 ALA A O 1
ATOM 706 N N . ARG A 1 94 ? -6.168 -10.115 3.445 1.00 90.31 94 ARG A N 1
ATOM 707 C CA . ARG A 1 94 ? -7.353 -10.450 2.639 1.00 90.31 94 ARG A CA 1
ATOM 708 C C . ARG A 1 94 ? -7.392 -9.676 1.322 1.00 90.31 94 ARG A C 1
ATOM 710 O O . ARG A 1 94 ? -7.681 -10.264 0.285 1.00 90.31 94 ARG A O 1
ATOM 717 N N . THR A 1 95 ? -7.050 -8.388 1.337 1.00 90.56 95 THR A N 1
ATOM 718 C CA . THR A 1 95 ? -7.019 -7.546 0.128 1.00 90.56 95 THR A CA 1
ATOM 719 C C . THR A 1 95 ? -5.931 -8.002 -0.843 1.00 90.56 95 THR A C 1
ATOM 721 O O . THR A 1 95 ? -6.205 -8.177 -2.032 1.00 90.56 95 THR A O 1
ATOM 724 N N . ARG A 1 96 ? -4.719 -8.290 -0.343 1.00 91.44 96 ARG A N 1
ATOM 725 C CA . ARG A 1 96 ? -3.630 -8.879 -1.145 1.00 91.44 96 ARG A CA 1
ATOM 726 C C . ARG A 1 96 ? -4.042 -10.222 -1.758 1.00 91.44 96 ARG A C 1
ATOM 728 O O . ARG A 1 96 ? -3.830 -10.438 -2.949 1.00 91.44 96 ARG A O 1
ATOM 735 N N . ALA A 1 97 ? -4.674 -11.096 -0.974 1.00 92.81 97 ALA A N 1
ATOM 736 C CA . ALA A 1 97 ? -5.156 -12.394 -1.443 1.00 92.81 97 ALA A CA 1
ATOM 737 C C . ALA A 1 97 ? -6.261 -12.260 -2.505 1.00 92.81 97 ALA A C 1
ATOM 739 O O . ALA A 1 97 ? -6.220 -12.941 -3.529 1.00 92.81 97 ALA A O 1
ATOM 740 N N . ALA A 1 98 ? -7.221 -11.351 -2.305 1.00 94.62 98 ALA A N 1
ATOM 741 C CA . ALA A 1 98 ? -8.292 -11.089 -3.263 1.00 94.62 98 ALA A CA 1
ATOM 742 C C . ALA A 1 98 ? -7.748 -10.560 -4.599 1.00 94.62 98 ALA A C 1
ATOM 744 O O . ALA A 1 98 ? -8.185 -11.008 -5.664 1.00 94.62 98 ALA A O 1
ATOM 745 N N . TRP A 1 99 ? -6.773 -9.644 -4.547 1.00 94.56 99 TRP A N 1
ATOM 746 C CA . TRP A 1 99 ? -6.086 -9.141 -5.736 1.00 94.56 99 TRP A CA 1
ATOM 747 C C . TRP A 1 99 ? -5.361 -10.259 -6.479 1.00 94.56 99 TRP A C 1
ATOM 749 O O . TRP A 1 99 ? -5.551 -10.426 -7.683 1.00 94.56 99 TRP A O 1
ATOM 759 N N . LEU A 1 100 ? -4.608 -11.085 -5.758 1.00 93.56 100 LEU A N 1
ATOM 760 C CA . LEU A 1 100 ? -3.832 -12.164 -6.352 1.00 93.56 100 LEU A CA 1
ATOM 761 C C . LEU A 1 100 ? -4.715 -13.229 -7.003 1.00 93.56 100 LEU A C 1
ATOM 763 O O . LEU A 1 100 ? -4.484 -13.607 -8.148 1.00 93.56 100 LEU A O 1
ATOM 767 N N . ALA A 1 101 ? -5.801 -13.618 -6.335 1.00 94.25 101 ALA A N 1
ATOM 768 C CA . ALA A 1 101 ? -6.782 -14.530 -6.905 1.00 94.25 101 ALA A CA 1
ATOM 769 C C . ALA A 1 101 ? -7.444 -13.945 -8.170 1.00 94.25 101 ALA A C 1
ATOM 771 O O . ALA A 1 101 ? -7.808 -14.679 -9.091 1.00 94.25 101 ALA A O 1
ATOM 772 N N . ALA A 1 102 ? -7.624 -12.621 -8.243 1.00 95.06 102 ALA A N 1
ATOM 773 C CA . ALA A 1 102 ? -8.130 -11.971 -9.448 1.00 95.06 102 ALA A CA 1
ATOM 774 C C . ALA A 1 102 ? -7.105 -11.982 -10.590 1.00 95.06 102 ALA A C 1
ATOM 776 O O . ALA A 1 102 ? -7.499 -12.235 -11.730 1.00 95.06 102 ALA A O 1
ATOM 777 N N . VAL A 1 103 ? -5.821 -11.771 -10.288 1.00 93.19 103 VAL A N 1
ATOM 778 C CA . VAL A 1 103 ? -4.725 -11.881 -11.261 1.00 93.19 103 VAL A CA 1
ATOM 779 C C . VAL A 1 103 ? -4.619 -13.297 -11.811 1.00 93.19 103 VAL A C 1
ATOM 781 O O . VAL A 1 103 ? -4.666 -13.467 -13.025 1.00 93.19 103 VAL A O 1
ATOM 784 N N . GLU A 1 104 ? -4.589 -14.317 -10.955 1.00 91.50 104 GLU A N 1
ATOM 785 C CA . GLU A 1 104 ? -4.541 -15.727 -11.373 1.00 91.50 104 GLU A CA 1
ATOM 786 C C . GLU A 1 104 ? -5.717 -16.074 -12.300 1.00 91.50 104 GLU A C 1
ATOM 788 O O . GLU A 1 104 ? -5.542 -16.628 -13.387 1.00 91.50 104 GLU A O 1
ATOM 793 N N . ARG A 1 105 ? -6.934 -15.655 -11.931 1.00 93.94 105 ARG A N 1
ATOM 794 C CA . ARG A 1 105 ? -8.128 -15.824 -12.771 1.00 93.94 105 ARG A CA 1
ATOM 795 C C . ARG A 1 105 ? -8.031 -15.093 -14.110 1.00 93.94 105 ARG A C 1
ATOM 797 O O . ARG A 1 105 ? -8.554 -15.594 -15.104 1.00 93.94 105 ARG A O 1
ATOM 804 N N . ALA A 1 106 ? -7.454 -13.896 -14.139 1.00 94.31 106 ALA A N 1
ATOM 805 C CA . ALA A 1 106 ? -7.310 -13.116 -15.362 1.00 94.31 106 ALA A CA 1
ATOM 806 C C . ALA A 1 106 ? -6.261 -13.728 -16.301 1.00 94.31 106 ALA A C 1
ATOM 808 O O . ALA A 1 106 ? -6.533 -13.831 -17.497 1.00 94.31 106 ALA A O 1
ATOM 809 N N . LEU A 1 107 ? -5.140 -14.213 -15.761 1.00 91.19 107 LEU A N 1
ATOM 810 C CA . LEU A 1 107 ? -4.084 -14.891 -16.517 1.00 91.19 107 LEU A CA 1
ATOM 811 C C . LEU A 1 107 ? -4.568 -16.201 -17.154 1.00 91.19 107 LEU A C 1
ATOM 813 O O . LEU A 1 107 ? -4.205 -16.492 -18.286 1.00 91.19 107 LEU A O 1
ATOM 817 N N . MET A 1 108 ? -5.448 -16.959 -16.489 1.00 92.19 108 MET A N 1
ATOM 818 C CA . MET A 1 108 ? -6.035 -18.172 -17.085 1.00 92.19 108 MET A CA 1
ATOM 819 C C . MET A 1 108 ? -6.957 -17.889 -18.281 1.00 92.19 108 MET A C 1
ATOM 821 O O . MET A 1 108 ? -7.147 -18.757 -19.128 1.00 92.19 108 MET A O 1
ATOM 825 N N . ARG A 1 109 ? -7.578 -16.704 -18.340 1.00 95.00 109 ARG A N 1
ATOM 826 C CA . ARG A 1 109 ? -8.583 -16.372 -19.367 1.00 95.00 109 ARG A CA 1
ATOM 827 C C . ARG A 1 109 ? -8.048 -15.524 -20.510 1.00 95.00 109 ARG A C 1
ATOM 829 O O . ARG A 1 109 ? -8.665 -15.494 -21.570 1.00 95.00 109 ARG A O 1
ATOM 836 N N . ASN A 1 110 ? -6.955 -14.801 -20.295 1.00 94.56 110 ASN A N 1
ATOM 837 C CA . ASN A 1 110 ? -6.467 -13.806 -21.238 1.00 94.56 110 ASN A CA 1
ATOM 838 C C . ASN A 1 110 ? -4.992 -14.044 -21.538 1.00 94.56 110 ASN A C 1
ATOM 840 O O . ASN A 1 110 ? -4.199 -14.261 -20.628 1.00 94.56 110 ASN A O 1
ATOM 844 N N . LYS A 1 111 ? -4.610 -13.893 -22.810 1.00 94.38 111 LYS A N 1
ATOM 845 C CA . LYS A 1 111 ? -3.196 -13.904 -23.219 1.00 94.38 111 LYS A CA 1
ATOM 846 C C . LYS A 1 111 ? -2.407 -12.736 -22.618 1.00 94.38 111 LYS A C 1
ATOM 848 O O . LYS A 1 111 ? -1.217 -12.868 -22.370 1.00 94.38 111 LYS A O 1
ATOM 853 N N . VAL A 1 112 ? -3.072 -11.599 -22.400 1.00 93.88 112 VAL A N 1
ATOM 854 C CA . VAL A 1 112 ? -2.495 -10.382 -21.817 1.00 93.88 112 VAL A CA 1
ATOM 855 C C . VAL A 1 112 ? -3.459 -9.844 -20.765 1.00 93.88 112 VAL A C 1
ATOM 857 O O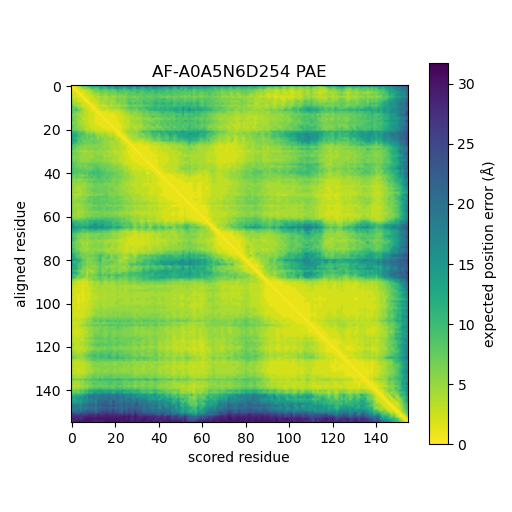 . VAL A 1 112 ? -4.661 -9.756 -21.008 1.00 93.88 112 VAL A O 1
ATOM 860 N N . THR A 1 113 ? -2.933 -9.488 -19.594 1.00 92.94 113 THR A N 1
ATOM 861 C CA . THR A 1 113 ? -3.688 -8.879 -18.493 1.00 92.94 113 THR A CA 1
ATOM 862 C C . THR A 1 113 ? -2.969 -7.619 -18.033 1.00 92.94 113 THR A C 1
ATOM 864 O O . THR A 1 113 ? -1.753 -7.628 -17.871 1.00 92.94 113 THR A O 1
ATOM 867 N N . VAL A 1 114 ? -3.727 -6.551 -17.782 1.00 93.69 114 VAL A N 1
ATOM 868 C CA . VAL A 1 114 ? -3.230 -5.325 -17.145 1.00 93.69 114 VAL A CA 1
ATOM 869 C C . VAL A 1 114 ? -3.811 -5.244 -15.738 1.00 93.69 114 VAL A C 1
ATOM 871 O O . VAL A 1 114 ? -5.019 -5.412 -15.555 1.00 93.69 114 VAL A O 1
ATOM 874 N N . ALA A 1 115 ? -2.956 -4.986 -14.751 1.00 92.56 115 ALA A N 1
ATOM 875 C CA . ALA A 1 115 ? -3.339 -4.819 -13.355 1.00 92.56 115 ALA A CA 1
ATOM 876 C C . ALA A 1 115 ? -2.713 -3.543 -12.781 1.00 92.56 115 ALA A C 1
ATOM 878 O O . ALA A 1 115 ? -1.640 -3.122 -13.205 1.00 92.56 115 ALA A O 1
ATOM 879 N N . LEU A 1 116 ? -3.398 -2.940 -11.811 1.00 91.50 116 LEU A N 1
ATOM 880 C CA . LEU A 1 116 ? -2.937 -1.758 -11.087 1.00 91.50 116 LEU A CA 1
ATOM 881 C C . LEU A 1 116 ? -2.742 -2.123 -9.614 1.00 91.50 116 LEU A C 1
ATOM 883 O O . LEU A 1 116 ? -3.551 -2.859 -9.040 1.00 91.50 116 LEU A O 1
ATOM 887 N N . LEU A 1 117 ? -1.670 -1.604 -9.022 1.00 88.75 117 LEU A N 1
ATOM 888 C CA . LEU A 1 117 ? -1.314 -1.773 -7.617 1.00 88.75 117 LEU A CA 1
ATOM 889 C C . LEU A 1 117 ? -0.509 -0.543 -7.160 1.00 88.75 117 LEU A C 1
ATOM 891 O O . LEU A 1 117 ? 0.232 0.013 -7.976 1.00 88.75 117 LEU A O 1
ATOM 895 N N . PRO A 1 118 ? -0.607 -0.116 -5.888 1.00 86.69 118 PRO A N 1
ATOM 896 C CA . PRO A 1 118 ? 0.334 0.846 -5.331 1.00 86.69 118 PRO A CA 1
ATOM 897 C C . PRO A 1 118 ? 1.778 0.364 -5.501 1.00 86.69 118 PRO A C 1
ATOM 899 O O . PRO A 1 118 ? 2.091 -0.797 -5.236 1.00 86.69 118 PRO A O 1
ATOM 902 N N . ILE A 1 119 ? 2.672 1.261 -5.915 1.00 85.62 119 ILE A N 1
ATOM 903 C CA . ILE A 1 119 ? 4.064 0.899 -6.212 1.00 85.62 119 ILE A CA 1
ATOM 904 C C . ILE A 1 119 ? 4.799 0.341 -4.982 1.00 85.62 119 ILE A C 1
ATOM 906 O O . ILE A 1 119 ? 5.569 -0.605 -5.111 1.00 85.62 119 ILE A O 1
ATOM 910 N N . GLY A 1 120 ? 4.489 0.839 -3.779 1.00 82.69 120 GLY A N 1
ATOM 911 C CA . GLY A 1 120 ? 5.034 0.304 -2.526 1.00 82.69 120 GLY A CA 1
ATOM 912 C C . GLY A 1 120 ? 4.659 -1.164 -2.302 1.00 82.69 120 GLY A C 1
ATOM 913 O O . GLY A 1 120 ? 5.529 -1.992 -2.060 1.00 82.69 120 GLY A O 1
ATOM 914 N N . ASP A 1 121 ? 3.388 -1.525 -2.506 1.00 85.81 121 ASP A N 1
ATOM 915 C CA . ASP A 1 121 ? 2.939 -2.919 -2.392 1.00 85.81 121 ASP A CA 1
ATOM 916 C C . ASP A 1 121 ? 3.594 -3.831 -3.445 1.00 85.81 121 ASP A C 1
ATOM 918 O O . ASP A 1 121 ? 3.749 -5.030 -3.202 1.00 85.81 121 ASP A O 1
ATOM 922 N N . LEU A 1 122 ? 3.977 -3.290 -4.609 1.00 88.50 122 LEU A N 1
ATOM 923 C CA . LEU A 1 122 ? 4.693 -4.034 -5.646 1.00 88.50 122 LEU A CA 1
ATOM 924 C C . LEU A 1 122 ? 6.162 -4.277 -5.266 1.00 88.50 122 LEU A C 1
ATOM 926 O O . LEU A 1 122 ? 6.645 -5.394 -5.459 1.00 88.50 122 LEU A O 1
ATOM 930 N N . LEU A 1 123 ? 6.845 -3.243 -4.757 1.00 86.25 123 LEU A N 1
ATOM 931 C CA . LEU A 1 123 ? 8.299 -3.206 -4.557 1.00 86.25 123 LEU A CA 1
ATOM 932 C C . LEU A 1 123 ? 8.776 -3.640 -3.163 1.00 86.25 123 LEU A C 1
ATOM 934 O O . LEU A 1 123 ? 9.965 -3.914 -3.015 1.00 86.25 123 LEU A O 1
ATOM 938 N N . GLU A 1 124 ? 7.894 -3.719 -2.159 1.00 84.94 124 GLU A N 1
ATOM 939 C CA . GLU A 1 124 ? 8.229 -4.237 -0.822 1.00 84.94 124 GLU A CA 1
ATOM 940 C C . GLU A 1 124 ? 9.009 -5.575 -0.913 1.00 84.94 124 GLU A C 1
ATOM 942 O O . GLU A 1 124 ? 8.680 -6.414 -1.758 1.00 84.94 124 GLU A O 1
ATOM 947 N N . PRO A 1 125 ? 9.975 -5.859 -0.011 1.00 84.81 125 PRO A N 1
ATOM 948 C CA . PRO A 1 125 ? 10.748 -7.108 -0.044 1.00 84.81 125 PRO A CA 1
ATOM 949 C C . PRO A 1 125 ? 9.892 -8.386 -0.047 1.00 84.81 125 PRO A C 1
ATOM 951 O O . PRO A 1 125 ? 10.254 -9.382 -0.667 1.00 84.81 125 PRO A O 1
ATOM 954 N N . ARG A 1 126 ? 8.730 -8.349 0.622 1.00 84.94 126 ARG A N 1
ATOM 955 C CA . ARG A 1 126 ? 7.686 -9.396 0.598 1.00 84.94 126 ARG A CA 1
ATOM 956 C C . ARG A 1 126 ? 6.392 -8.892 -0.056 1.00 84.94 126 ARG A C 1
ATOM 958 O O . ARG A 1 126 ? 5.285 -9.231 0.361 1.00 84.94 126 ARG A O 1
ATOM 965 N N . GLY A 1 127 ? 6.545 -8.009 -1.035 1.00 88.12 127 GLY A N 1
ATOM 966 C CA . GLY A 1 127 ? 5.473 -7.399 -1.803 1.00 88.12 127 GLY A CA 1
ATOM 967 C C . GLY A 1 127 ? 4.920 -8.324 -2.882 1.00 88.12 127 GLY A C 1
ATOM 968 O O . GLY A 1 127 ? 5.206 -9.525 -2.955 1.00 88.12 127 GLY A O 1
ATOM 969 N N . MET A 1 128 ? 4.104 -7.752 -3.757 1.00 91.75 128 MET A N 1
ATOM 970 C CA . MET A 1 128 ? 3.350 -8.517 -4.739 1.00 91.75 128 MET A CA 1
ATOM 971 C C . MET A 1 128 ? 4.215 -9.032 -5.897 1.00 91.75 128 MET A C 1
ATOM 973 O O . MET A 1 128 ? 3.972 -10.130 -6.390 1.00 91.75 128 MET A O 1
ATOM 977 N N . ALA A 1 129 ? 5.290 -8.325 -6.271 1.00 91.06 129 ALA A N 1
ATOM 978 C CA . ALA A 1 129 ? 6.254 -8.844 -7.245 1.00 91.06 129 ALA A CA 1
ATOM 979 C C . ALA A 1 129 ? 6.978 -10.097 -6.721 1.00 91.06 129 ALA A C 1
ATOM 981 O O . ALA A 1 129 ? 7.126 -11.076 -7.450 1.00 91.06 129 ALA A O 1
ATOM 982 N N . ALA A 1 130 ? 7.395 -10.097 -5.449 1.00 92.19 130 ALA A N 1
ATOM 983 C CA . ALA A 1 130 ? 8.004 -11.266 -4.810 1.00 92.19 130 ALA A CA 1
ATOM 984 C C . ALA A 1 130 ? 7.014 -12.443 -4.743 1.00 92.19 130 ALA A C 1
ATOM 986 O O . ALA A 1 130 ? 7.337 -13.554 -5.156 1.00 92.19 130 ALA A O 1
ATOM 987 N N . THR A 1 131 ? 5.769 -12.158 -4.350 1.00 93.81 131 THR A N 1
ATOM 988 C CA . THR A 1 131 ? 4.676 -13.141 -4.277 1.00 93.81 131 THR A CA 1
ATOM 989 C C . THR A 1 131 ? 4.389 -13.816 -5.630 1.00 93.81 131 THR A C 1
ATOM 991 O O . THR A 1 131 ? 4.073 -15.007 -5.684 1.00 93.81 131 THR A O 1
ATOM 994 N N . LEU A 1 132 ? 4.489 -13.073 -6.739 1.00 92.62 132 LEU A N 1
ATOM 995 C CA . LEU A 1 132 ? 4.327 -13.619 -8.092 1.00 92.62 132 LEU A CA 1
ATOM 996 C C . LEU A 1 132 ? 5.514 -14.502 -8.504 1.00 92.62 132 LEU A C 1
ATOM 998 O O . LEU A 1 132 ? 5.300 -15.565 -9.088 1.00 92.62 132 LEU A O 1
ATOM 1002 N N . ARG A 1 133 ? 6.753 -14.126 -8.152 1.00 92.38 133 ARG A N 1
ATOM 1003 C CA . ARG A 1 133 ? 7.938 -14.971 -8.402 1.00 9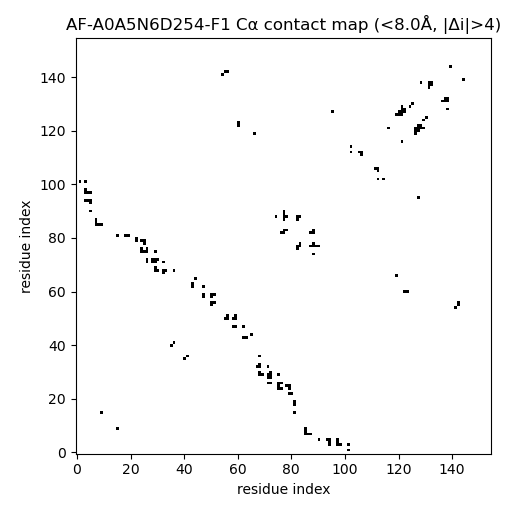2.38 133 ARG A CA 1
ATOM 1004 C C . ARG A 1 133 ? 7.830 -16.323 -7.700 1.00 92.38 133 ARG A C 1
ATOM 1006 O O . ARG A 1 133 ? 8.083 -17.354 -8.316 1.00 92.38 133 ARG A O 1
ATOM 1013 N N . GLU A 1 134 ? 7.381 -16.336 -6.446 1.00 94.06 134 GLU A N 1
ATOM 1014 C CA . GLU A 1 134 ? 7.146 -17.569 -5.674 1.00 94.06 134 GLU A CA 1
ATOM 1015 C C . GLU A 1 134 ? 6.100 -18.488 -6.328 1.00 94.06 134 GLU A C 1
ATOM 1017 O O . GLU A 1 134 ? 6.179 -19.712 -6.226 1.00 94.06 134 GLU A O 1
ATOM 1022 N N . ARG A 1 135 ? 5.153 -17.911 -7.077 1.00 89.50 135 ARG A N 1
ATOM 1023 C CA . ARG A 1 135 ? 4.152 -18.633 -7.880 1.00 89.50 135 ARG A CA 1
ATOM 1024 C C . ARG A 1 135 ? 4.655 -19.066 -9.257 1.00 89.50 135 ARG A C 1
ATOM 1026 O O . ARG A 1 135 ? 3.854 -19.466 -10.097 1.00 89.50 135 ARG A O 1
ATOM 1033 N N . ARG A 1 136 ? 5.973 -19.036 -9.479 1.00 89.12 136 ARG A N 1
ATOM 1034 C CA . ARG A 1 136 ? 6.633 -19.404 -10.743 1.00 89.12 136 ARG A CA 1
ATOM 1035 C C . ARG A 1 136 ? 6.272 -18.483 -11.911 1.00 89.12 136 ARG A C 1
ATOM 1037 O O . ARG A 1 136 ? 6.417 -18.879 -13.065 1.00 89.12 136 ARG A O 1
ATOM 1044 N N . CYS A 1 137 ? 5.823 -17.259 -11.636 1.00 89.94 137 CYS A N 1
ATOM 1045 C CA . CYS A 1 137 ? 5.738 -16.233 -12.666 1.00 89.94 137 CYS A CA 1
ATOM 1046 C C . CYS A 1 137 ? 7.121 -15.606 -12.872 1.00 89.94 137 CYS A C 1
ATOM 1048 O O . CYS A 1 137 ? 7.763 -15.172 -11.913 1.00 89.94 137 CYS A O 1
ATOM 1050 N N . THR A 1 138 ? 7.559 -15.499 -14.125 1.00 91.69 138 THR A N 1
ATOM 1051 C CA . THR A 1 138 ? 8.683 -14.628 -14.482 1.00 91.69 138 THR A CA 1
ATOM 1052 C C . THR A 1 138 ? 8.256 -13.180 -14.259 1.00 91.69 138 THR A C 1
ATOM 1054 O O . THR A 1 138 ? 7.221 -12.751 -14.767 1.00 91.69 138 THR A O 1
ATOM 1057 N N . VAL A 1 139 ? 9.039 -12.429 -13.486 1.00 90.12 139 VAL A N 1
ATOM 1058 C CA . VAL A 1 139 ? 8.806 -11.000 -13.254 1.00 90.12 139 VAL A CA 1
ATOM 1059 C C . VAL A 1 139 ? 9.954 -10.222 -13.873 1.00 90.12 139 VAL A C 1
ATOM 1061 O O . VAL A 1 139 ? 11.065 -10.238 -13.345 1.00 90.12 139 VAL A O 1
ATOM 1064 N N . GLU A 1 140 ? 9.647 -9.546 -14.974 1.00 89.44 140 GLU A N 1
ATOM 1065 C CA . GLU A 1 140 ? 10.533 -8.617 -15.673 1.00 89.44 140 GLU A CA 1
ATOM 1066 C C . GLU A 1 140 ? 10.244 -7.199 -15.177 1.00 89.44 140 GLU A C 1
ATOM 1068 O O . GLU A 1 140 ? 9.095 -6.751 -15.204 1.00 89.44 140 GLU A O 1
ATOM 1073 N N . ASP A 1 141 ? 11.271 -6.491 -14.714 1.00 84.00 141 ASP A N 1
ATOM 1074 C CA . ASP A 1 141 ? 11.175 -5.055 -14.454 1.00 84.00 141 ASP A CA 1
ATOM 1075 C C . ASP A 1 141 ? 11.682 -4.233 -15.659 1.00 84.00 141 ASP A C 1
ATOM 1077 O O . ASP A 1 141 ? 12.432 -4.757 -16.491 1.00 84.00 141 ASP A O 1
ATOM 1081 N N . PRO A 1 142 ? 11.254 -2.963 -15.809 1.00 80.38 142 PRO A N 1
ATOM 1082 C CA . PRO A 1 142 ? 11.682 -2.088 -16.900 1.00 80.38 142 PRO A CA 1
ATOM 1083 C C . PRO A 1 142 ? 13.198 -2.070 -17.124 1.00 80.38 142 PRO A C 1
ATOM 1085 O O . PRO A 1 142 ? 13.649 -2.151 -18.262 1.00 80.38 142 PRO A O 1
ATOM 1088 N N . GLU A 1 143 ? 13.988 -2.047 -16.054 1.00 76.00 143 GLU A N 1
ATOM 1089 C CA . GLU A 1 143 ? 15.451 -2.023 -16.120 1.00 76.00 143 GLU A CA 1
ATOM 1090 C C . GLU A 1 143 ? 16.037 -3.341 -16.631 1.00 76.00 143 GLU A C 1
ATOM 1092 O O . GLU A 1 143 ? 16.969 -3.331 -17.430 1.00 76.00 143 GLU A O 1
ATOM 1097 N N . SER A 1 144 ? 15.502 -4.489 -16.204 1.00 72.00 144 SER A N 1
ATOM 1098 C CA . SER A 1 144 ? 15.899 -5.802 -16.719 1.00 72.00 144 SER A CA 1
ATOM 1099 C C . SER A 1 144 ? 15.613 -5.915 -18.213 1.00 72.00 144 SER A C 1
ATOM 1101 O O . SER A 1 144 ? 16.465 -6.402 -18.948 1.00 72.00 144 SER A O 1
ATOM 1103 N N . ARG A 1 145 ? 14.480 -5.376 -1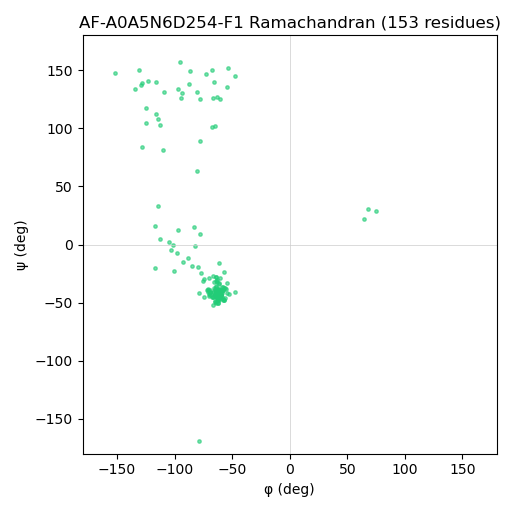8.686 1.00 68.88 145 ARG A N 1
ATOM 1104 C CA . ARG A 1 145 ? 14.161 -5.312 -20.118 1.00 68.88 145 ARG A CA 1
ATOM 1105 C C . ARG A 1 145 ? 15.085 -4.386 -20.893 1.00 68.88 145 ARG A C 1
ATOM 1107 O O . ARG A 1 145 ? 15.539 -4.770 -21.964 1.00 68.88 145 ARG A O 1
ATOM 1114 N N . ILE A 1 146 ? 15.366 -3.193 -20.369 1.00 69.81 146 ILE A N 1
ATOM 1115 C CA . ILE A 1 146 ? 16.279 -2.236 -21.008 1.00 69.81 146 ILE A CA 1
ATOM 1116 C C . ILE A 1 146 ? 17.690 -2.827 -21.090 1.00 69.81 146 ILE A C 1
ATOM 1118 O O . ILE A 1 146 ? 18.315 -2.759 -22.143 1.00 69.81 146 ILE A O 1
ATOM 1122 N N . ARG A 1 147 ? 18.176 -3.465 -20.017 1.00 68.81 147 ARG A N 1
ATOM 1123 C CA . ARG A 1 147 ? 19.474 -4.155 -20.011 1.00 68.81 147 ARG A CA 1
ATOM 1124 C C . ARG A 1 147 ? 19.513 -5.305 -21.012 1.00 68.81 147 ARG A C 1
ATOM 1126 O O . ARG A 1 147 ? 20.479 -5.385 -21.761 1.00 68.81 147 ARG A O 1
ATOM 1133 N N . LEU A 1 148 ? 18.467 -6.135 -21.067 1.00 64.38 148 LEU A N 1
ATOM 1134 C CA . LEU A 1 148 ? 18.373 -7.238 -22.027 1.00 64.38 148 LEU A CA 1
ATOM 1135 C C . LEU A 1 148 ? 18.401 -6.722 -23.476 1.00 64.38 148 LEU A C 1
ATOM 1137 O O . LEU A 1 148 ? 19.155 -7.236 -24.295 1.00 64.38 148 LEU A O 1
ATOM 1141 N N . ALA A 1 149 ? 17.640 -5.661 -23.765 1.00 67.62 149 ALA A N 1
ATOM 1142 C CA . ALA A 1 149 ? 17.614 -5.011 -25.074 1.00 67.62 149 ALA A CA 1
ATOM 1143 C C . ALA A 1 149 ? 18.950 -4.339 -25.438 1.00 67.62 149 ALA A C 1
ATOM 1145 O O . ALA A 1 149 ? 19.316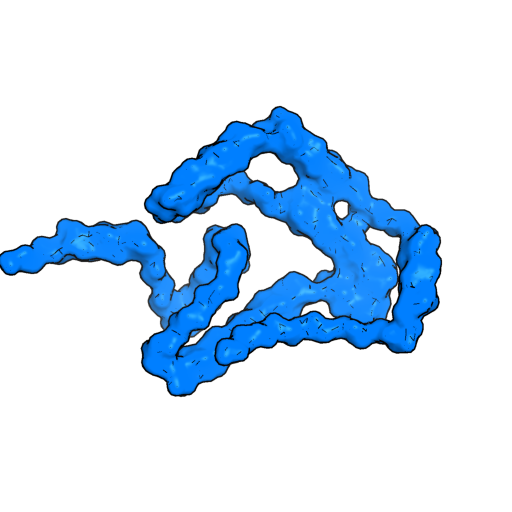 -4.307 -26.605 1.00 67.62 149 ALA A O 1
ATOM 1146 N N . ALA A 1 150 ? 19.695 -3.818 -24.459 1.00 65.69 150 ALA A N 1
ATOM 1147 C CA . ALA A 1 150 ? 21.026 -3.253 -24.684 1.00 65.69 150 ALA A CA 1
ATOM 1148 C C . ALA A 1 150 ? 22.116 -4.328 -24.866 1.00 65.69 150 ALA A C 1
ATOM 1150 O O . ALA A 1 150 ? 23.151 -4.054 -25.469 1.00 65.69 150 ALA A O 1
ATOM 1151 N N . SER A 1 151 ? 21.905 -5.535 -24.327 1.00 61.53 151 SER A N 1
ATOM 1152 C CA . SER A 1 151 ? 22.829 -6.672 -24.439 1.00 61.53 151 SER A CA 1
ATOM 1153 C C . SER A 1 151 ? 22.611 -7.549 -25.672 1.00 61.53 151 SER A C 1
ATOM 1155 O O . SER A 1 151 ? 23.465 -8.384 -25.958 1.00 61.53 151 SER A O 1
ATOM 1157 N N . ASP A 1 152 ? 21.497 -7.366 -26.381 1.00 56.53 152 ASP A N 1
ATOM 1158 C CA . ASP A 1 152 ? 21.171 -8.068 -27.623 1.00 56.53 152 ASP A CA 1
ATOM 1159 C C . ASP A 1 152 ? 21.249 -7.053 -28.779 1.00 56.53 152 ASP A C 1
ATOM 1161 O O . ASP A 1 152 ? 20.236 -6.451 -29.147 1.00 56.53 152 ASP A O 1
ATOM 1165 N N . PRO A 1 153 ? 22.458 -6.750 -29.300 1.00 55.12 153 PRO A N 1
ATOM 1166 C CA . PRO A 1 153 ? 22.581 -5.889 -30.461 1.00 55.12 153 PRO A CA 1
ATOM 1167 C C . PRO A 1 153 ? 21.977 -6.646 -31.643 1.00 55.12 153 PRO A C 1
ATOM 1169 O O . PRO A 1 153 ? 22.592 -7.560 -32.185 1.00 55.12 153 PRO A O 1
ATOM 1172 N N . GLN A 1 154 ? 20.745 -6.302 -32.015 1.00 56.88 154 GLN A N 1
ATOM 1173 C CA . GLN A 1 154 ? 20.235 -6.683 -33.324 1.00 56.88 154 GLN A CA 1
ATOM 1174 C C . GLN A 1 154 ? 21.140 -6.038 -34.383 1.00 56.88 154 GLN A C 1
ATOM 1176 O O . GLN A 1 154 ? 21.356 -4.824 -34.329 1.00 56.88 154 GLN A O 1
ATOM 1181 N N . ASP A 1 155 ? 21.671 -6.872 -35.282 1.00 48.38 155 ASP A N 1
ATOM 1182 C CA . ASP A 1 155 ? 22.379 -6.482 -36.511 1.00 48.38 155 ASP A CA 1
ATOM 1183 C C . ASP A 1 155 ? 21.636 -5.390 -37.306 1.00 48.38 155 ASP A C 1
ATOM 1185 O O . ASP A 1 155 ? 20.392 -5.495 -37.460 1.00 48.38 155 ASP A O 1
#

Sequence (155 aa):
MTRPEVGIGIDSPRAALKAFARQPLDDARCFSLTLDRVEHELGTMRELADAWAVGDLERMRALPETSAQYRACSDALAGSAIAREHGVGDLRARTRAAWLAAVERALMRNKVTVALLPIGDLLEPRGMAATLRERRCTVEDPESRIRLAASDPQD

pLDDT: mean 85.27, std 8.75, range [48.38, 95.06]